Protein AF-A0A139KEG9-F1 (afdb_monomer)

Foldseek 3Di:
DPCPPDCPDPPLVVLVVVLVLLLQQLVCVVVVHQRDPVCNPPDPLVSLVSNVVSCVVVVVVVVLQLLQAAEDEPPDDDDDQAFFKKKWKAQQPVSYIYIDTDHNVCVVVLVVVQCVVCVVCVPPPRIDIDMDTDSDPVRVCVVCVSRRRDCVVVVVSSVVSSVVSVVVVD

Sequence (170 aa):
MIEKSSFKTGLGDEKFKQFFRVCSALFSIQEKQPIIACLRDKSPQEIVQEFELLEAELGVFDKLAAFTSVVKATSGVENKKSNGYYLLILDTEKKATSFIPFEHTQSQLAEQMYMLMEGKEKNNPNIDVVLAAAGDMKDLRTAYPNYFVDTKAFISNLKSICASIKHQYN

Structure (mmCIF, N/CA/C/O backbone):
data_AF-A0A139KEG9-F1
#
_entry.id   AF-A0A139KEG9-F1
#
loop_
_atom_site.group_PDB
_atom_site.id
_atom_site.type_symbol
_atom_site.label_atom_id
_atom_site.label_alt_id
_atom_site.label_comp_id
_atom_site.label_asym_id
_atom_site.label_entity_id
_atom_site.label_seq_id
_atom_site.pdbx_PDB_ins_code
_atom_site.Cartn_x
_atom_site.Cartn_y
_atom_site.Cartn_z
_atom_site.occupancy
_atom_site.B_iso_or_equiv
_atom_site.auth_seq_id
_atom_site.auth_comp_id
_atom_site.auth_asym_id
_atom_site.auth_atom_id
_atom_site.pdbx_PDB_model_num
ATOM 1 N N . MET A 1 1 ? 19.627 2.293 2.745 1.00 29.03 1 MET A N 1
ATOM 2 C CA . MET A 1 1 ? 19.600 1.393 3.922 1.00 29.03 1 MET A CA 1
ATOM 3 C C . MET A 1 1 ? 18.143 1.053 4.183 1.00 29.03 1 MET A C 1
ATOM 5 O O . MET A 1 1 ? 17.451 1.813 4.838 1.00 29.03 1 MET A O 1
ATOM 9 N N . ILE A 1 2 ? 17.656 -0.021 3.564 1.00 27.92 2 ILE A N 1
ATOM 10 C CA . ILE A 1 2 ? 16.314 -0.557 3.821 1.00 27.92 2 ILE A CA 1
ATOM 11 C C . ILE A 1 2 ? 16.392 -1.250 5.181 1.00 27.92 2 ILE A C 1
ATOM 13 O O . ILE A 1 2 ? 17.314 -2.041 5.396 1.00 27.92 2 ILE A O 1
ATOM 17 N N . GLU A 1 3 ? 15.489 -0.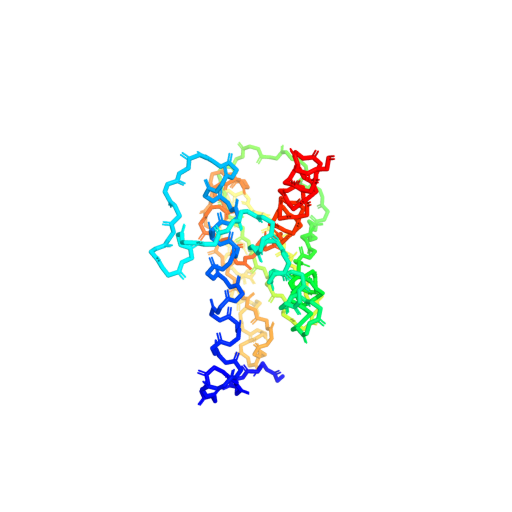923 6.105 1.00 30.41 3 GLU A N 1
ATOM 18 C CA . GLU A 1 3 ? 15.412 -1.506 7.448 1.00 30.41 3 GLU A CA 1
ATOM 19 C C . GLU A 1 3 ? 15.212 -3.032 7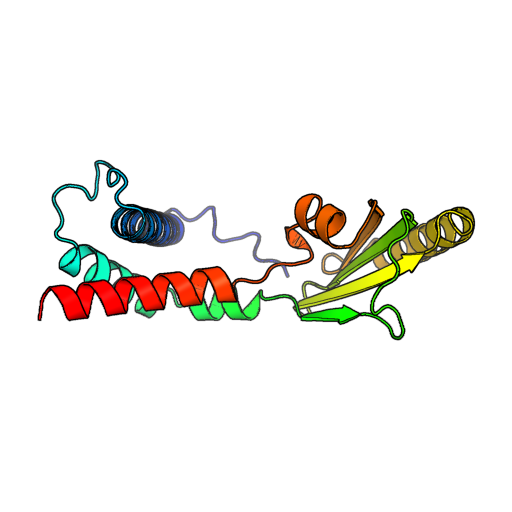.377 1.00 30.41 3 GLU A C 1
ATOM 21 O O . GLU A 1 3 ? 14.112 -3.563 7.484 1.00 30.41 3 GLU A O 1
ATOM 26 N N . LYS A 1 4 ? 16.313 -3.773 7.226 1.00 34.44 4 LYS A N 1
ATOM 27 C CA . LYS A 1 4 ? 16.384 -5.235 7.378 1.00 34.44 4 LYS A CA 1
ATOM 28 C C . LYS A 1 4 ? 16.427 -5.670 8.8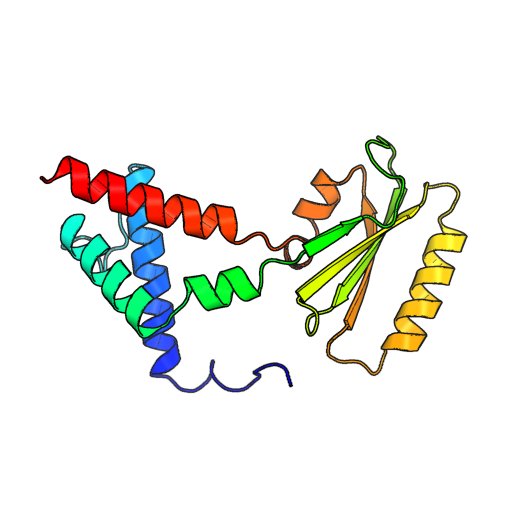48 1.00 34.44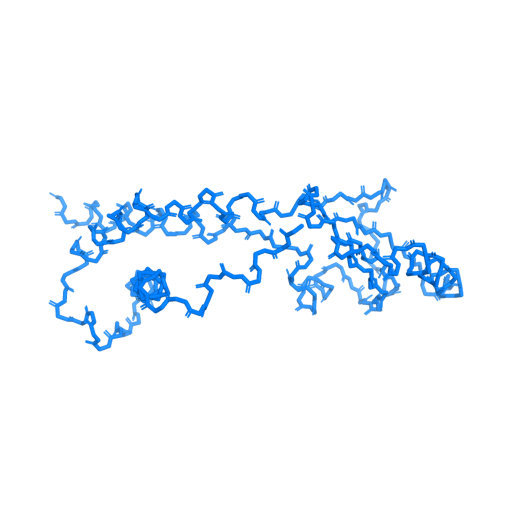 4 LYS A C 1
ATOM 30 O O . LYS A 1 4 ? 16.660 -6.838 9.149 1.00 34.44 4 LYS A O 1
ATOM 35 N N . SER A 1 5 ? 16.212 -4.744 9.775 1.00 34.56 5 SER A N 1
ATOM 36 C CA . SER A 1 5 ? 16.474 -4.935 11.197 1.00 34.56 5 SER A CA 1
ATOM 37 C C . SER A 1 5 ? 15.393 -4.273 12.040 1.00 34.56 5 SER A C 1
ATOM 39 O O . SER A 1 5 ? 15.640 -3.228 12.629 1.00 34.56 5 SER A O 1
ATOM 41 N N . SER A 1 6 ? 14.201 -4.881 12.089 1.00 36.09 6 SER A N 1
ATOM 42 C CA . SER A 1 6 ? 13.275 -4.772 13.240 1.00 36.09 6 SER A CA 1
ATOM 43 C C . SER A 1 6 ? 12.155 -5.821 13.265 1.00 36.09 6 SER A C 1
ATOM 45 O O . SER A 1 6 ? 11.613 -6.078 14.330 1.00 36.09 6 SER A O 1
ATOM 47 N N . PHE A 1 7 ? 11.885 -6.559 12.180 1.00 40.34 7 PHE A N 1
ATOM 48 C CA . PHE A 1 7 ? 10.968 -7.720 12.238 1.00 40.34 7 PHE A CA 1
ATOM 49 C C . PHE A 1 7 ? 11.522 -8.939 13.015 1.00 40.34 7 PHE A C 1
ATOM 51 O O . PHE A 1 7 ? 10.923 -10.008 13.008 1.00 40.34 7 PHE A O 1
ATOM 58 N N . LYS A 1 8 ? 12.679 -8.810 13.682 1.00 35.25 8 LYS A N 1
ATOM 59 C CA . LYS A 1 8 ? 13.309 -9.870 14.493 1.00 35.25 8 LYS A CA 1
ATOM 60 C C . LYS A 1 8 ? 13.465 -9.529 15.982 1.00 35.25 8 LYS A C 1
ATOM 62 O O . LYS A 1 8 ? 14.030 -10.335 16.714 1.00 35.25 8 LYS A O 1
ATOM 67 N N . THR A 1 9 ? 12.967 -8.388 16.461 1.00 40.16 9 THR A N 1
ATOM 68 C CA . THR A 1 9 ? 12.980 -8.054 17.897 1.00 40.16 9 THR A CA 1
ATOM 69 C C . THR A 1 9 ? 11.547 -8.086 18.435 1.00 40.16 9 THR A C 1
ATOM 71 O O . THR A 1 9 ? 10.734 -7.201 18.182 1.00 40.16 9 THR A O 1
ATOM 74 N N . GLY A 1 10 ? 11.218 -9.161 19.156 1.00 42.50 10 GLY A N 1
ATOM 75 C CA . GLY A 1 10 ? 9.849 -9.616 19.451 1.00 42.50 10 GLY A CA 1
ATOM 76 C C . GLY A 1 10 ? 8.932 -8.709 20.288 1.00 42.50 10 GLY A C 1
ATOM 77 O O . GLY A 1 10 ? 7.865 -9.161 20.670 1.00 42.50 10 GLY A O 1
ATOM 78 N N . LEU A 1 11 ? 9.303 -7.458 20.581 1.00 45.66 11 LEU A N 1
ATOM 79 C CA . LEU A 1 11 ? 8.448 -6.493 21.295 1.00 45.66 11 LEU A CA 1
ATOM 80 C C . LEU A 1 11 ? 7.850 -5.427 20.366 1.00 45.66 11 LEU A C 1
ATOM 82 O O . LEU A 1 11 ? 6.674 -5.095 20.501 1.00 45.66 11 LEU A O 1
ATOM 86 N N . GLY A 1 12 ? 8.626 -4.918 19.399 1.00 54.34 12 GLY A 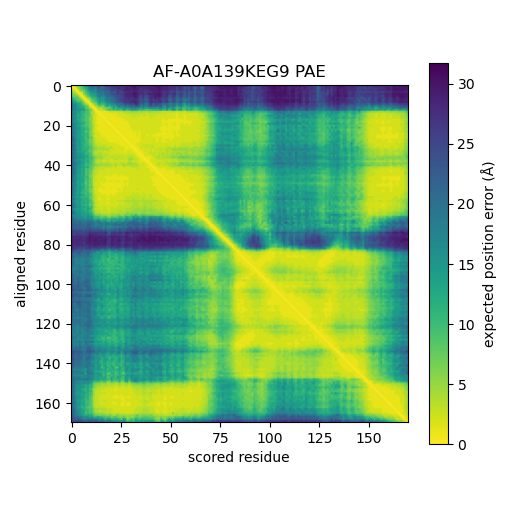N 1
ATOM 87 C CA . GLY A 1 12 ? 8.098 -4.015 18.369 1.00 54.34 12 GLY A CA 1
ATOM 88 C C . GLY A 1 12 ? 7.109 -4.741 17.457 1.00 54.34 12 GLY A C 1
ATOM 89 O O . GLY A 1 12 ? 6.033 -4.227 17.166 1.00 54.34 12 GLY A O 1
ATOM 90 N N . ASP A 1 13 ? 7.435 -5.985 17.105 1.00 70.12 13 ASP A N 1
ATOM 91 C CA . ASP A 1 13 ? 6.599 -6.858 16.280 1.00 70.12 13 ASP A CA 1
ATOM 92 C C . ASP A 1 13 ? 5.216 -7.126 16.908 1.00 70.12 13 ASP A C 1
ATOM 94 O O . ASP A 1 13 ? 4.201 -7.045 16.222 1.00 70.12 13 ASP A O 1
ATOM 98 N N . GLU A 1 14 ? 5.125 -7.347 18.226 1.00 85.31 14 GLU A N 1
ATOM 99 C CA . GLU A 1 14 ? 3.829 -7.616 18.871 1.00 85.31 14 GLU A CA 1
ATOM 100 C C . GLU A 1 14 ? 2.902 -6.398 18.913 1.00 85.31 14 GLU A C 1
ATOM 102 O O . GLU A 1 14 ? 1.697 -6.555 18.712 1.00 85.31 14 GLU A O 1
ATOM 107 N N . LYS A 1 15 ? 3.430 -5.179 19.091 1.00 88.12 15 LYS A N 1
ATOM 108 C CA . LYS A 1 15 ? 2.605 -3.961 19.016 1.00 88.12 15 LYS A CA 1
ATOM 109 C C . LYS A 1 15 ? 2.078 -3.723 17.604 1.00 88.12 15 LYS A C 1
ATOM 111 O O . LYS A 1 15 ? 0.900 -3.417 17.444 1.00 88.12 15 LYS A O 1
ATOM 116 N N . PHE A 1 16 ? 2.910 -3.932 16.581 1.00 88.50 16 PHE A N 1
ATOM 117 C CA . PHE A 1 16 ? 2.465 -3.862 15.187 1.00 88.50 16 PHE A CA 1
ATOM 118 C C . PHE A 1 16 ? 1.434 -4.948 14.860 1.00 88.50 16 PHE A C 1
ATOM 120 O O . PHE A 1 16 ? 0.400 -4.652 14.264 1.00 88.50 16 PHE A O 1
ATOM 127 N N . LYS A 1 17 ? 1.650 -6.193 15.297 1.00 90.25 17 LYS A N 1
ATOM 128 C CA . LYS A 1 17 ? 0.651 -7.264 15.157 1.00 90.25 17 LYS A CA 1
ATOM 129 C C . LYS A 1 17 ? -0.658 -6.893 15.836 1.00 90.25 17 LYS A C 1
ATOM 131 O O . LYS A 1 17 ? -1.716 -7.089 15.243 1.00 90.25 17 LYS A O 1
ATOM 136 N N . GLN A 1 18 ? -0.602 -6.346 17.049 1.00 93.81 18 GLN A N 1
ATOM 137 C CA . GLN A 1 18 ? -1.795 -5.918 17.766 1.00 93.81 18 GLN A CA 1
ATOM 138 C C . GLN A 1 18 ? -2.515 -4.788 17.030 1.00 93.81 18 GLN A C 1
ATOM 140 O O . GLN A 1 18 ? -3.724 -4.879 16.836 1.00 93.81 18 GLN A O 1
ATOM 145 N N . PHE A 1 19 ? -1.781 -3.796 16.525 1.00 94.12 19 PHE A N 1
ATOM 146 C CA . PHE A 1 19 ? -2.335 -2.740 15.679 1.00 94.12 19 PHE A CA 1
ATOM 147 C C . PHE A 1 19 ? -3.107 -3.323 14.486 1.00 94.12 19 PHE A C 1
ATOM 149 O O . PHE A 1 19 ? -4.264 -2.964 14.262 1.00 94.12 19 PHE A O 1
ATOM 156 N N . PHE A 1 20 ? -2.528 -4.288 13.764 1.00 92.12 20 PHE A N 1
ATOM 157 C CA . PHE A 1 20 ? -3.208 -4.920 12.630 1.00 92.12 20 PHE A CA 1
ATOM 158 C C . PHE A 1 20 ? -4.398 -5.805 13.040 1.00 92.12 20 PHE A C 1
ATOM 160 O O . PHE A 1 20 ? -5.396 -5.837 12.317 1.00 92.12 20 PHE A O 1
ATOM 167 N N . ARG A 1 21 ? -4.358 -6.474 14.204 1.00 94.50 21 ARG A N 1
ATOM 168 C CA . ARG A 1 21 ? -5.527 -7.192 14.757 1.00 94.50 21 ARG A CA 1
ATOM 169 C C . ARG A 1 21 ? -6.682 -6.232 15.044 1.00 94.50 21 ARG A C 1
ATOM 171 O O . ARG A 1 21 ? -7.818 -6.521 14.675 1.00 94.50 21 ARG A O 1
ATOM 178 N N . VAL A 1 22 ? -6.389 -5.085 15.655 1.00 96.25 22 VAL A N 1
ATOM 179 C CA . VAL A 1 22 ? -7.383 -4.047 15.959 1.00 96.25 22 VAL A CA 1
ATOM 180 C C . VAL A 1 22 ? -7.946 -3.438 14.670 1.00 96.25 22 VAL A C 1
ATOM 182 O O . VAL A 1 22 ? -9.162 -3.323 14.539 1.00 96.25 22 VAL A O 1
ATOM 185 N N . CYS A 1 23 ? -7.105 -3.154 13.668 1.00 95.44 23 CYS A N 1
ATOM 186 C CA . CYS A 1 23 ? -7.569 -2.723 12.343 1.00 95.44 23 CYS A CA 1
ATOM 187 C C . CYS A 1 23 ? -8.548 -3.733 11.723 1.00 95.44 23 CYS A C 1
ATOM 189 O O . CYS A 1 23 ? -9.607 -3.351 11.232 1.00 95.44 23 CYS A O 1
ATOM 191 N N . SER A 1 24 ? -8.219 -5.028 11.772 1.00 94.69 24 SER A N 1
ATOM 192 C CA . SER A 1 24 ? -9.092 -6.093 11.265 1.00 94.69 24 SER A CA 1
ATOM 193 C C . SER A 1 24 ? -10.443 -6.132 11.989 1.00 94.69 24 SER A C 1
ATOM 195 O O . SER A 1 24 ? -11.479 -6.293 11.340 1.00 94.69 24 SER A O 1
ATOM 197 N N . ALA A 1 25 ? -10.459 -5.923 13.309 1.00 96.19 25 ALA A N 1
ATOM 198 C CA . ALA A 1 25 ? -11.697 -5.822 14.076 1.00 96.19 25 ALA A CA 1
ATOM 199 C C . ALA A 1 25 ? -12.547 -4.609 13.655 1.00 96.19 25 ALA A C 1
ATOM 201 O O . ALA A 1 25 ? -13.754 -4.756 13.477 1.00 96.19 25 ALA A O 1
ATOM 202 N N . LEU A 1 26 ? -11.930 -3.443 13.426 1.00 96.50 26 LEU A N 1
ATOM 203 C CA . LEU A 1 26 ? -12.625 -2.235 12.957 1.00 96.50 26 LEU A CA 1
ATOM 204 C C . LEU A 1 26 ? -13.304 -2.448 11.595 1.00 96.50 26 LEU A C 1
ATOM 206 O O . LEU A 1 26 ? -14.486 -2.137 11.447 1.00 96.50 26 LEU A O 1
ATOM 210 N N . PHE A 1 27 ? -12.600 -3.038 10.623 1.00 95.81 27 PHE A N 1
ATOM 211 C CA . PHE A 1 27 ? -13.207 -3.402 9.335 1.00 95.81 27 PHE A CA 1
ATOM 212 C C . PHE A 1 27 ? -14.344 -4.412 9.506 1.00 95.81 27 PHE A C 1
ATOM 214 O O . PHE A 1 27 ? -15.416 -4.225 8.937 1.00 95.81 27 PHE A O 1
ATOM 221 N N . SER A 1 28 ? -14.161 -5.423 10.362 1.00 95.62 28 SER A N 1
ATOM 222 C CA . SER A 1 28 ? -15.205 -6.418 10.640 1.00 95.62 28 SER A CA 1
ATOM 223 C C . SER A 1 28 ? -16.476 -5.769 11.201 1.00 95.62 28 SER A C 1
ATOM 225 O O . SER A 1 28 ? -17.575 -6.106 10.768 1.00 95.62 28 SER A O 1
ATOM 227 N N . ILE A 1 29 ? -16.346 -4.788 12.103 1.00 93.38 29 ILE A N 1
ATOM 228 C CA . ILE A 1 29 ? -17.484 -4.018 12.634 1.00 93.38 29 ILE A CA 1
ATOM 229 C C . ILE A 1 29 ? -18.205 -3.265 11.508 1.00 93.38 29 ILE A C 1
ATOM 231 O O . ILE A 1 29 ? -19.428 -3.358 11.394 1.00 93.38 29 ILE A O 1
ATOM 235 N N . GLN A 1 30 ? -17.461 -2.554 10.655 1.00 94.50 30 GLN A N 1
ATOM 236 C CA . GLN A 1 30 ? -18.029 -1.799 9.531 1.00 94.50 30 GLN A CA 1
ATOM 237 C C . GLN A 1 30 ? -18.755 -2.708 8.525 1.00 94.50 30 GLN A C 1
ATOM 239 O O . GLN A 1 30 ? -19.824 -2.364 8.022 1.00 94.50 30 GLN A O 1
ATOM 244 N N . GLU A 1 31 ? -18.186 -3.876 8.237 1.00 93.94 31 GLU A N 1
ATOM 245 C CA . GLU A 1 31 ? -18.698 -4.854 7.269 1.00 93.94 31 GLU A CA 1
ATOM 246 C C . GLU A 1 31 ? -19.730 -5.824 7.871 1.00 93.94 31 GLU A C 1
ATOM 248 O O . GLU A 1 31 ? -20.221 -6.723 7.181 1.00 93.94 31 GLU A O 1
ATOM 253 N N . LYS A 1 32 ? -20.078 -5.646 9.154 1.00 93.00 32 LYS A N 1
ATOM 254 C CA . LYS A 1 32 ? -20.969 -6.530 9.926 1.00 93.00 32 LYS A CA 1
ATOM 255 C C . LYS A 1 32 ? -20.518 -7.998 9.895 1.00 93.00 32 LYS A C 1
ATOM 257 O O . LYS A 1 32 ? -21.343 -8.909 9.848 1.00 93.00 32 LYS A O 1
ATOM 262 N N . GLN A 1 33 ? -19.206 -8.216 9.910 1.00 95.38 33 GLN A N 1
ATOM 263 C CA . GLN A 1 33 ? -18.567 -9.526 9.959 1.00 95.38 33 GLN A CA 1
ATOM 264 C C . GLN A 1 33 ? -18.153 -9.899 11.392 1.00 95.38 33 GLN A C 1
ATOM 266 O O . GLN A 1 33 ? -17.987 -9.022 12.246 1.00 95.38 33 GLN A O 1
ATOM 271 N N . PRO A 1 34 ? -17.968 -11.199 11.688 1.00 92.25 34 PRO A N 1
ATOM 272 C CA . PRO A 1 34 ? -17.509 -11.643 12.998 1.00 92.25 34 PRO A CA 1
ATOM 273 C C . PRO A 1 34 ? -16.135 -11.068 13.364 1.00 92.25 34 PRO A C 1
ATOM 275 O O . PRO A 1 34 ? -15.173 -11.201 12.613 1.00 92.25 34 PRO A O 1
ATOM 278 N N . ILE A 1 35 ? -16.024 -10.502 14.567 1.00 93.19 35 ILE A N 1
ATOM 279 C CA . ILE A 1 35 ? -14.750 -10.022 15.115 1.00 93.19 35 ILE A CA 1
ATOM 280 C C . ILE A 1 35 ? -13.868 -11.219 15.512 1.00 93.19 35 ILE A C 1
ATOM 282 O O . ILE A 1 35 ? -14.354 -12.257 15.995 1.00 93.19 35 ILE A O 1
ATOM 286 N N . ILE A 1 36 ? -12.553 -11.058 15.324 1.00 89.81 36 ILE A N 1
ATOM 287 C CA . ILE A 1 36 ? -11.527 -12.012 15.755 1.00 89.81 36 ILE A CA 1
ATOM 288 C C . ILE A 1 36 ? -11.681 -12.369 17.241 1.00 89.81 36 ILE A C 1
ATOM 290 O O . ILE A 1 36 ? -11.956 -11.513 18.079 1.00 89.81 36 ILE A O 1
ATOM 294 N N . ALA A 1 37 ? -11.485 -13.647 17.576 1.00 88.44 37 ALA A N 1
ATOM 295 C CA . ALA A 1 37 ? -11.786 -14.184 18.904 1.00 88.44 37 ALA A CA 1
ATOM 296 C C . ALA A 1 37 ? -11.125 -13.404 20.056 1.00 88.44 37 ALA A C 1
ATOM 298 O O . ALA A 1 37 ? -11.778 -13.145 21.058 1.00 88.44 37 ALA A O 1
ATOM 299 N N . CYS A 1 38 ? -9.873 -12.963 19.896 1.00 87.44 38 CYS A N 1
ATOM 300 C CA . CYS A 1 38 ? -9.133 -12.243 20.938 1.00 87.44 38 CYS A CA 1
ATOM 301 C C . CYS A 1 38 ? -9.630 -10.813 21.221 1.00 87.44 38 CYS A C 1
ATOM 303 O O . CYS A 1 38 ? -9.153 -10.189 22.163 1.00 87.44 38 CYS A O 1
ATOM 305 N N . LEU A 1 39 ? -10.536 -10.275 20.400 1.00 91.31 39 LEU A N 1
ATOM 306 C CA . LEU A 1 39 ? -11.120 -8.938 20.568 1.00 91.31 39 LEU A CA 1
ATOM 307 C C . LEU A 1 39 ? -12.650 -8.983 20.685 1.00 91.31 39 LEU A C 1
ATOM 309 O O . LEU A 1 39 ? -13.283 -7.936 20.746 1.00 91.31 39 LEU A O 1
ATOM 313 N N . ARG A 1 40 ? -13.254 -10.177 20.712 1.00 87.62 40 ARG A N 1
ATOM 314 C CA . ARG A 1 40 ? -14.712 -10.352 20.667 1.00 87.62 40 ARG A CA 1
ATOM 315 C C . ARG A 1 40 ? -15.428 -9.827 21.912 1.00 87.62 40 ARG A C 1
ATOM 317 O O . ARG A 1 40 ? -16.562 -9.379 21.796 1.00 87.62 40 ARG A O 1
ATOM 324 N N . ASP A 1 41 ? -14.762 -9.870 23.061 1.00 91.25 41 ASP A N 1
ATOM 325 C CA . ASP A 1 41 ? -15.325 -9.416 24.338 1.00 91.25 41 ASP A CA 1
ATOM 326 C C . ASP A 1 41 ? -15.187 -7.900 24.546 1.00 91.25 41 ASP A C 1
ATOM 328 O O . ASP A 1 41 ? -15.722 -7.363 25.512 1.00 91.25 41 ASP A O 1
ATOM 332 N N . LYS A 1 42 ? -14.476 -7.199 23.651 1.00 92.62 42 LYS A N 1
ATOM 333 C CA . LYS A 1 42 ? -14.329 -5.743 23.710 1.00 92.62 42 LYS A CA 1
ATOM 334 C C . LYS A 1 42 ? -15.487 -5.063 22.997 1.00 92.62 42 LYS A C 1
ATOM 336 O O . LYS A 1 42 ? -15.880 -5.451 21.895 1.00 92.62 42 LYS A O 1
ATOM 341 N N . SER A 1 43 ? -15.990 -3.992 23.593 1.00 93.88 43 SER A N 1
ATOM 342 C CA . SER A 1 43 ? -16.931 -3.098 22.929 1.00 93.88 43 SER A CA 1
ATOM 343 C C . SER A 1 43 ? -16.269 -2.385 21.737 1.00 93.88 43 SER A C 1
ATOM 345 O O . SER A 1 43 ? -15.053 -2.161 21.728 1.00 93.88 43 SER A O 1
ATOM 347 N N . PRO A 1 44 ? -17.051 -1.951 20.732 1.00 93.56 44 PRO A N 1
ATOM 348 C CA . PRO A 1 44 ? -16.526 -1.147 19.630 1.00 93.56 44 PRO A CA 1
ATOM 349 C C . PRO A 1 44 ? -15.768 0.111 20.087 1.00 93.56 44 PRO A C 1
ATOM 351 O O . PRO A 1 44 ? -14.773 0.476 19.466 1.00 93.56 44 PRO A O 1
ATOM 354 N N . GLN A 1 45 ? -16.191 0.751 21.184 1.00 94.69 45 GLN A N 1
ATOM 355 C CA . GLN A 1 45 ? -15.511 1.926 21.742 1.00 94.69 45 GLN A CA 1
ATOM 356 C C . GLN A 1 45 ? -14.124 1.583 22.304 1.00 94.69 45 GLN A C 1
ATOM 358 O O . GLN A 1 45 ? -13.170 2.312 22.039 1.00 94.69 45 GLN A O 1
ATOM 363 N N . GLU A 1 46 ? -13.986 0.460 23.015 1.00 95.25 46 GLU A N 1
ATOM 364 C CA . GLU A 1 46 ? -12.689 -0.007 23.527 1.00 95.25 46 GLU A CA 1
ATOM 365 C C . GLU A 1 46 ? -11.720 -0.353 22.392 1.00 95.25 46 GLU A C 1
ATOM 367 O O . GLU A 1 46 ? -10.534 -0.041 22.475 1.00 95.25 46 GLU A O 1
ATOM 372 N N . ILE A 1 47 ? -12.225 -0.948 21.306 1.00 95.94 47 ILE A N 1
ATOM 373 C CA . ILE A 1 47 ? -11.430 -1.259 20.109 1.00 95.94 47 ILE A CA 1
ATOM 374 C C . ILE A 1 47 ? -10.926 0.034 19.451 1.00 95.94 47 ILE A C 1
ATOM 376 O O . ILE A 1 47 ? -9.756 0.117 19.082 1.00 95.94 47 ILE A O 1
ATOM 380 N N . VAL A 1 48 ? -11.776 1.062 19.337 1.00 96.81 48 VAL A N 1
ATOM 381 C CA . VAL A 1 48 ? -11.369 2.380 18.816 1.00 96.81 48 VAL A CA 1
ATOM 382 C C . VAL A 1 48 ? -10.347 3.055 19.733 1.00 96.81 48 VAL A C 1
ATOM 384 O O . VAL A 1 48 ? -9.371 3.617 19.244 1.00 96.81 48 VAL A O 1
ATOM 387 N N . GLN A 1 49 ? -10.527 2.987 21.051 1.00 96.12 49 GLN A N 1
ATOM 388 C CA . GLN A 1 49 ? -9.578 3.572 21.997 1.00 96.12 49 GLN A CA 1
ATOM 389 C C . GLN A 1 49 ? -8.206 2.887 21.918 1.00 96.12 49 GLN A C 1
ATOM 391 O O . GLN A 1 49 ? -7.180 3.562 21.870 1.00 96.12 49 GLN A O 1
ATOM 396 N N . GLU A 1 50 ? -8.177 1.554 21.863 1.00 96.12 50 GLU A N 1
ATOM 397 C CA . GLU A 1 50 ? -6.937 0.794 21.688 1.00 96.12 50 GLU A CA 1
ATOM 398 C C . GLU A 1 50 ? -6.263 1.117 20.350 1.00 96.12 50 GLU A C 1
ATOM 400 O O . GLU A 1 50 ? -5.047 1.303 20.307 1.00 96.12 50 GLU A O 1
ATOM 405 N N . PHE A 1 51 ? -7.046 1.242 19.273 1.00 96.69 51 PHE A N 1
ATOM 406 C CA . PHE A 1 51 ? -6.550 1.659 17.965 1.00 96.69 51 PHE A CA 1
ATOM 407 C C . PHE A 1 51 ? -5.841 3.015 18.030 1.00 96.69 51 PHE A C 1
ATOM 409 O O . PHE A 1 51 ? -4.715 3.139 17.558 1.00 96.69 51 PHE A O 1
ATOM 416 N N . GLU A 1 52 ? -6.478 4.025 18.627 1.00 95.88 52 GLU A N 1
ATOM 417 C CA . GLU A 1 52 ? -5.926 5.381 18.700 1.00 95.88 52 GLU A CA 1
ATOM 418 C C . GLU A 1 52 ? -4.672 5.455 19.570 1.00 95.88 52 GLU A C 1
ATOM 420 O O . GLU A 1 52 ? -3.733 6.167 19.220 1.00 95.88 52 GLU A O 1
ATOM 425 N N . LEU A 1 53 ? -4.621 4.689 20.664 1.00 95.94 53 LEU A N 1
ATOM 426 C CA . LEU A 1 53 ? -3.426 4.583 21.501 1.00 95.94 53 LEU A CA 1
ATOM 427 C C . LEU A 1 53 ? -2.261 3.940 20.741 1.00 95.94 53 LEU A C 1
ATOM 429 O O . LEU A 1 53 ? -1.146 4.460 20.777 1.00 95.94 53 LEU A O 1
ATOM 433 N N . LEU A 1 54 ? -2.516 2.836 20.031 1.00 94.94 54 LEU A N 1
ATOM 434 C CA . LEU A 1 54 ? -1.498 2.160 19.226 1.00 94.94 54 LEU A CA 1
ATOM 435 C C . LEU A 1 54 ? -1.036 3.028 18.054 1.00 94.94 54 LEU A C 1
ATOM 437 O O . LEU A 1 54 ? 0.158 3.076 17.775 1.00 94.94 54 LEU A O 1
ATOM 441 N N . GLU A 1 55 ? -1.952 3.731 17.387 1.00 94.06 55 GLU A N 1
ATOM 442 C CA . GLU A 1 55 ? -1.608 4.655 16.308 1.00 94.06 55 GLU A CA 1
ATOM 443 C C . GLU A 1 55 ? -0.760 5.822 16.825 1.00 94.06 55 GLU A C 1
ATOM 445 O O . GLU A 1 55 ? 0.275 6.123 16.235 1.00 94.06 55 GLU A O 1
ATOM 450 N N . ALA A 1 56 ? -1.138 6.434 17.952 1.00 93.25 56 ALA A N 1
ATOM 451 C CA . ALA A 1 56 ? -0.375 7.522 18.561 1.00 93.25 56 ALA A CA 1
ATOM 452 C C . ALA A 1 56 ? 1.028 7.082 19.011 1.00 93.25 56 ALA A C 1
ATOM 454 O O . ALA A 1 56 ? 1.979 7.853 18.901 1.00 93.25 56 ALA A O 1
ATOM 455 N N . GLU A 1 57 ? 1.172 5.848 19.504 1.00 91.94 57 GLU A N 1
ATOM 456 C CA . GLU A 1 57 ? 2.467 5.311 19.921 1.00 91.94 57 GLU A CA 1
ATOM 457 C C . GLU A 1 57 ? 3.355 4.924 18.727 1.00 91.94 57 GLU A C 1
ATOM 459 O O . GLU A 1 57 ? 4.560 5.184 18.725 1.00 91.94 57 GLU A O 1
ATOM 464 N N . LEU A 1 58 ? 2.786 4.265 17.716 1.00 88.81 58 LEU A N 1
ATOM 465 C CA . LEU A 1 58 ? 3.556 3.666 16.627 1.00 88.81 58 LEU A CA 1
ATOM 466 C C . LEU A 1 58 ? 3.722 4.593 15.416 1.00 88.81 58 LEU A C 1
ATOM 468 O O . LEU A 1 58 ? 4.643 4.361 14.623 1.00 88.81 58 LEU A O 1
ATOM 472 N N . GLY A 1 59 ? 2.856 5.596 15.248 1.00 88.06 59 GLY A N 1
ATOM 473 C CA . GLY A 1 59 ? 2.819 6.496 14.091 1.00 88.06 59 GLY A CA 1
ATOM 474 C C . GLY A 1 59 ? 2.669 5.742 12.769 1.00 88.06 59 GLY A C 1
ATOM 475 O O . GLY A 1 59 ? 3.421 5.993 11.821 1.00 88.06 59 GLY A O 1
ATOM 476 N N . VAL A 1 60 ? 1.788 4.735 12.715 1.00 87.81 60 VAL A N 1
ATOM 477 C CA . VAL A 1 60 ? 1.680 3.842 11.551 1.00 87.81 60 VAL A CA 1
ATOM 478 C C . VAL A 1 60 ? 1.124 4.592 10.349 1.00 87.81 60 VAL A C 1
ATOM 480 O O . VAL A 1 60 ? 1.603 4.378 9.238 1.00 87.81 60 VAL A O 1
ATOM 483 N N . PHE A 1 61 ? 0.176 5.508 10.540 1.00 87.56 61 PHE A N 1
ATOM 484 C CA . PHE A 1 61 ? -0.380 6.322 9.464 1.00 87.56 61 PHE A CA 1
ATOM 485 C C . PHE A 1 61 ? 0.670 7.208 8.817 1.00 87.56 61 PHE A C 1
ATOM 487 O O . PHE A 1 61 ? 0.733 7.240 7.592 1.00 87.56 61 PHE A O 1
ATOM 494 N N . ASP A 1 62 ? 1.521 7.871 9.597 1.00 79.56 62 ASP A N 1
ATOM 495 C CA . ASP A 1 62 ? 2.584 8.712 9.044 1.00 79.56 62 ASP A CA 1
ATOM 496 C C . ASP A 1 62 ? 3.606 7.874 8.279 1.00 79.56 62 ASP A C 1
ATOM 498 O O . ASP A 1 62 ? 3.992 8.233 7.165 1.00 79.56 62 ASP A O 1
ATOM 502 N N . LYS A 1 63 ? 3.979 6.706 8.821 1.00 80.25 63 LYS A N 1
ATOM 503 C CA . LYS A 1 63 ? 4.844 5.739 8.131 1.00 80.25 63 LYS A CA 1
ATOM 504 C C . LYS A 1 63 ? 4.213 5.285 6.814 1.00 80.25 63 LYS A C 1
ATOM 506 O O . LYS A 1 63 ? 4.849 5.387 5.771 1.00 80.25 63 LYS A O 1
ATOM 511 N N . LEU A 1 64 ? 2.955 4.845 6.827 1.00 77.94 64 LEU A N 1
ATOM 512 C CA . LEU A 1 64 ? 2.224 4.387 5.641 1.00 77.94 64 LEU A CA 1
ATOM 513 C C . LEU A 1 64 ? 1.997 5.504 4.616 1.00 77.94 64 LEU A C 1
ATOM 515 O O . LEU A 1 64 ? 2.117 5.263 3.414 1.00 77.94 64 LEU A O 1
ATOM 519 N N . ALA A 1 65 ? 1.683 6.721 5.056 1.00 73.75 65 ALA A N 1
ATOM 520 C CA . ALA A 1 65 ? 1.524 7.882 4.188 1.00 73.75 65 ALA A CA 1
ATOM 521 C C . ALA A 1 65 ? 2.854 8.231 3.511 1.00 73.75 65 ALA A C 1
ATOM 523 O O . ALA A 1 65 ? 2.889 8.489 2.310 1.00 73.75 65 ALA A O 1
ATOM 524 N N . ALA A 1 66 ? 3.961 8.126 4.250 1.00 64.81 66 ALA A N 1
ATOM 525 C CA . ALA A 1 66 ? 5.310 8.240 3.717 1.00 64.81 66 ALA A CA 1
ATOM 526 C C . ALA A 1 66 ? 5.647 7.171 2.663 1.00 64.81 66 ALA A C 1
ATOM 528 O O . ALA A 1 66 ? 6.538 7.423 1.862 1.00 64.81 66 ALA A O 1
ATOM 529 N N . PHE A 1 67 ? 4.981 6.015 2.642 1.00 64.25 67 PHE A N 1
ATOM 530 C CA . PHE A 1 67 ? 5.155 4.987 1.605 1.00 64.25 67 PHE A CA 1
ATOM 531 C C . PHE A 1 67 ? 4.167 5.109 0.440 1.00 64.25 67 PHE A C 1
ATOM 533 O O . PHE A 1 67 ? 4.269 4.339 -0.516 1.00 64.25 67 PHE A O 1
ATOM 540 N N . THR A 1 68 ? 3.230 6.065 0.484 1.00 65.69 68 THR A N 1
ATOM 541 C CA . THR A 1 68 ? 2.350 6.312 -0.662 1.00 65.69 68 THR A CA 1
ATOM 542 C C . THR A 1 68 ? 3.204 6.739 -1.846 1.00 65.69 68 THR A C 1
ATOM 544 O O . THR A 1 68 ? 3.815 7.808 -1.829 1.00 65.69 68 THR A O 1
ATOM 547 N N . SER A 1 69 ? 3.257 5.890 -2.867 1.00 62.31 69 SER A N 1
ATOM 548 C CA . SER A 1 69 ? 4.112 6.133 -4.020 1.00 62.31 69 SER A CA 1
ATOM 549 C C . SER A 1 69 ? 3.459 7.167 -4.924 1.00 62.31 69 SER A C 1
ATOM 551 O O . SER A 1 69 ? 2.315 7.010 -5.357 1.00 62.31 69 SER A O 1
ATOM 553 N N . VAL A 1 70 ? 4.180 8.247 -5.227 1.00 59.16 70 VAL A N 1
ATOM 554 C CA . VAL A 1 70 ? 3.717 9.198 -6.240 1.00 59.16 70 VAL A CA 1
ATOM 555 C C . VAL A 1 70 ? 3.871 8.524 -7.596 1.00 59.16 70 VAL A C 1
ATOM 557 O O . VAL A 1 70 ? 4.990 8.342 -8.075 1.00 59.16 70 VAL A O 1
ATOM 560 N N . VAL A 1 71 ? 2.746 8.158 -8.209 1.00 62.84 71 VAL A N 1
ATOM 561 C CA . VAL A 1 71 ? 2.716 7.629 -9.572 1.00 62.84 71 VAL A CA 1
ATOM 562 C C . VAL A 1 71 ? 2.933 8.793 -10.535 1.00 62.84 71 VAL A C 1
ATOM 564 O O . VAL A 1 71 ? 2.024 9.581 -10.794 1.00 62.84 71 VAL A O 1
ATOM 567 N N . LYS A 1 72 ? 4.152 8.926 -11.055 1.00 58.72 72 LYS A N 1
ATOM 568 C CA . LYS A 1 72 ? 4.469 9.890 -12.109 1.00 58.72 72 LYS A CA 1
ATOM 569 C C . LYS A 1 72 ? 4.298 9.207 -13.459 1.00 58.72 72 LYS A C 1
ATOM 571 O O . LYS A 1 72 ? 5.132 8.401 -13.868 1.00 58.72 72 LYS A O 1
ATOM 576 N N . ALA A 1 73 ? 3.219 9.549 -14.158 1.00 58.03 73 ALA A N 1
ATOM 577 C CA . ALA A 1 73 ? 3.148 9.300 -15.588 1.00 58.03 73 ALA A CA 1
ATOM 578 C C . ALA A 1 73 ? 4.192 10.197 -16.261 1.00 58.03 73 ALA A C 1
ATOM 580 O O . ALA A 1 73 ? 4.145 11.422 -16.122 1.00 58.03 73 ALA A O 1
ATOM 581 N N . THR A 1 74 ? 5.156 9.601 -16.957 1.00 54.41 74 THR A N 1
ATOM 582 C CA . THR A 1 74 ? 5.958 10.377 -17.904 1.00 54.41 74 THR A CA 1
ATOM 583 C C . THR A 1 74 ? 5.035 10.750 -19.070 1.00 54.41 74 THR A C 1
ATOM 585 O O . THR A 1 74 ? 4.227 9.941 -19.517 1.00 54.41 74 THR A O 1
ATOM 588 N N . SER A 1 75 ? 5.036 12.033 -19.423 1.00 39.94 75 SER A N 1
ATOM 589 C CA . SER A 1 75 ? 4.015 12.764 -20.183 1.00 39.94 75 SER A CA 1
ATOM 590 C C . SER A 1 75 ? 3.318 11.997 -21.323 1.00 39.94 75 SER A C 1
ATOM 592 O O . SER A 1 75 ? 3.976 11.376 -22.151 1.00 39.94 75 SER A O 1
ATOM 594 N N . GLY A 1 76 ? 1.990 12.165 -21.441 1.00 47.59 76 GLY A N 1
ATOM 595 C CA . GLY A 1 76 ? 1.239 11.914 -22.685 1.00 47.59 76 GLY A CA 1
ATOM 596 C C . GLY A 1 76 ? 0.309 10.697 -22.720 1.00 47.59 76 GLY A C 1
ATOM 597 O O . GLY A 1 76 ? -0.316 10.467 -23.751 1.00 47.59 76 GLY A O 1
ATOM 598 N N . VAL A 1 77 ? 0.177 9.930 -21.632 1.00 48.47 77 VAL A N 1
ATOM 599 C CA . VAL A 1 77 ? -0.673 8.720 -21.608 1.00 48.47 77 VAL A CA 1
ATOM 600 C C . VAL A 1 77 ? -1.839 8.875 -20.640 1.00 48.47 77 VAL A C 1
ATOM 602 O O . VAL A 1 77 ? -2.022 8.122 -19.689 1.00 48.47 77 VAL A O 1
ATOM 605 N N . GLU A 1 78 ? -2.663 9.878 -20.920 1.00 43.69 78 GLU A N 1
ATOM 606 C CA . GLU A 1 78 ? -4.078 9.792 -20.592 1.00 43.69 78 GLU A CA 1
ATOM 607 C C . GLU A 1 78 ? -4.731 8.936 -21.692 1.00 43.69 78 GLU A C 1
ATOM 609 O O . GLU A 1 78 ? -4.750 9.313 -22.859 1.00 43.69 78 GLU A O 1
ATOM 614 N N . ASN A 1 79 ? -5.252 7.761 -21.329 1.00 44.97 79 ASN A N 1
ATOM 615 C CA . ASN A 1 79 ? -6.192 6.977 -22.145 1.00 44.97 79 ASN A CA 1
ATOM 616 C C . ASN A 1 79 ? -5.689 6.343 -23.462 1.00 44.97 79 ASN A C 1
ATOM 618 O O . ASN A 1 79 ? -6.306 6.544 -24.508 1.00 44.97 79 ASN A O 1
ATOM 622 N N . LYS A 1 80 ? -4.696 5.443 -23.435 1.00 51.06 80 LYS A N 1
ATOM 623 C CA . LYS A 1 80 ? -4.579 4.437 -24.514 1.00 51.06 80 LYS A CA 1
ATOM 624 C C . LYS A 1 80 ? -5.048 3.062 -24.035 1.00 51.06 80 LYS A C 1
ATOM 626 O O . LYS A 1 80 ? -4.366 2.384 -23.277 1.00 51.06 80 LYS A O 1
ATOM 631 N N . LYS A 1 81 ? -6.250 2.681 -24.487 1.00 50.53 81 LYS A N 1
ATOM 632 C CA . LYS A 1 81 ? -6.887 1.359 -24.332 1.00 50.53 81 LYS A CA 1
ATOM 633 C C . LYS A 1 81 ? -6.211 0.298 -25.216 1.00 50.53 81 LYS A C 1
ATOM 635 O O . LYS A 1 81 ? -6.880 -0.305 -26.055 1.00 50.53 81 LYS A O 1
ATOM 640 N N . SER A 1 82 ? -4.900 0.103 -25.120 1.00 56.72 82 SER A N 1
ATOM 641 C CA . SER A 1 82 ? -4.259 -0.925 -25.941 1.00 56.72 82 SER A CA 1
ATOM 642 C C . SER A 1 82 ? -3.261 -1.746 -25.152 1.00 56.72 82 SER A C 1
ATOM 644 O O . SER A 1 82 ? -2.250 -1.223 -24.691 1.00 56.72 82 SER A O 1
ATOM 646 N N . ASN A 1 83 ? -3.563 -3.041 -25.110 1.00 68.31 83 ASN A N 1
ATOM 647 C CA . ASN A 1 83 ? -2.676 -4.144 -24.787 1.00 68.31 83 ASN A CA 1
ATOM 648 C C . ASN A 1 83 ? -1.238 -3.847 -25.251 1.00 68.31 83 ASN A C 1
ATOM 650 O O . ASN A 1 83 ? -1.002 -3.611 -26.441 1.00 68.31 83 ASN A O 1
ATOM 654 N N . GLY A 1 84 ? -0.296 -3.815 -24.316 1.00 85.06 84 GLY A N 1
ATOM 655 C CA . GLY A 1 84 ? 1.062 -3.347 -24.572 1.00 85.06 84 GLY A CA 1
ATOM 656 C C . GLY A 1 84 ? 2.013 -3.691 -23.436 1.00 85.06 84 GLY A C 1
ATOM 657 O O . GLY A 1 84 ? 1.722 -4.550 -22.604 1.00 85.06 84 GLY A O 1
ATOM 658 N N . TYR A 1 85 ? 3.156 -3.015 -23.412 1.00 87.38 85 TYR A N 1
ATOM 659 C CA . TYR A 1 85 ? 4.184 -3.204 -22.395 1.00 87.38 85 TYR A CA 1
ATOM 660 C C . TYR A 1 85 ? 4.318 -1.959 -21.526 1.00 87.38 85 TYR A C 1
ATOM 662 O O . TYR A 1 85 ? 4.149 -0.835 -21.988 1.00 87.38 85 TYR A O 1
ATOM 670 N N . TYR A 1 86 ? 4.665 -2.155 -20.265 1.00 87.75 86 TYR A N 1
ATOM 671 C CA . TYR A 1 86 ? 4.873 -1.100 -19.289 1.00 87.75 86 TYR A CA 1
ATOM 672 C C . TYR A 1 86 ? 6.202 -1.344 -18.593 1.00 87.75 86 TYR A C 1
ATOM 674 O O . TYR A 1 86 ? 6.384 -2.366 -17.932 1.00 87.75 86 TYR A O 1
ATOM 682 N N . LEU A 1 87 ? 7.128 -0.399 -18.733 1.00 89.12 87 LEU A N 1
ATOM 683 C CA . LEU A 1 87 ? 8.340 -0.365 -17.929 1.00 89.12 87 LEU A CA 1
ATOM 684 C C . LEU A 1 87 ? 8.028 0.373 -16.630 1.00 89.12 87 LEU A C 1
ATOM 686 O O . LEU A 1 87 ? 7.819 1.585 -16.632 1.00 89.12 87 LEU A O 1
ATOM 690 N N . LEU A 1 88 ? 7.966 -0.377 -15.541 1.00 88.50 88 LEU A N 1
ATOM 691 C CA . LEU A 1 88 ? 7.768 0.090 -14.182 1.00 88.50 88 LEU A CA 1
ATOM 692 C C . LEU A 1 88 ? 9.123 0.340 -13.520 1.00 88.50 88 LEU A C 1
ATOM 694 O O . LEU A 1 88 ? 10.025 -0.491 -13.598 1.00 88.50 88 LEU A O 1
ATOM 698 N N . ILE A 1 89 ? 9.250 1.483 -12.853 1.00 88.62 89 ILE A N 1
ATOM 699 C CA . ILE A 1 89 ? 10.443 1.856 -12.094 1.00 88.62 89 ILE A CA 1
ATOM 700 C C . ILE A 1 89 ? 9.982 2.327 -10.720 1.00 88.62 89 ILE A C 1
ATOM 702 O O . ILE A 1 89 ? 9.329 3.369 -10.605 1.00 88.62 89 ILE A O 1
ATOM 706 N N . LEU A 1 90 ? 10.311 1.563 -9.684 1.00 87.00 90 LEU A N 1
ATOM 707 C CA . LEU A 1 90 ? 10.060 1.910 -8.292 1.00 87.00 90 LEU A CA 1
ATOM 708 C C . LEU A 1 90 ? 11.343 2.458 -7.675 1.00 87.00 90 LEU A C 1
ATOM 710 O O . LEU A 1 90 ? 12.352 1.765 -7.612 1.00 87.00 90 LEU A O 1
ATOM 714 N N . ASP A 1 91 ? 11.282 3.692 -7.187 1.00 87.25 91 ASP A N 1
ATOM 715 C CA . ASP A 1 91 ? 12.351 4.335 -6.432 1.00 87.25 91 ASP A CA 1
ATOM 716 C C . ASP A 1 91 ? 11.931 4.432 -4.963 1.00 87.25 91 ASP A C 1
ATOM 718 O O . ASP A 1 91 ? 11.117 5.278 -4.576 1.00 87.25 91 ASP A O 1
ATOM 722 N N . THR A 1 92 ? 12.466 3.526 -4.145 1.00 81.69 92 THR A N 1
ATOM 723 C CA . THR A 1 92 ? 12.131 3.426 -2.716 1.00 81.69 92 THR A CA 1
ATOM 724 C C . THR A 1 92 ? 12.733 4.559 -1.887 1.00 81.69 92 THR A C 1
ATOM 726 O O . THR A 1 92 ? 12.179 4.916 -0.848 1.00 81.69 92 THR A O 1
ATOM 729 N N . GLU A 1 93 ? 13.821 5.176 -2.355 1.00 83.19 93 GLU A N 1
ATOM 730 C CA . GLU A 1 93 ? 14.438 6.335 -1.708 1.00 83.19 93 GLU A CA 1
ATOM 731 C C . GLU A 1 93 ? 13.601 7.598 -1.943 1.00 83.19 93 GLU A C 1
ATOM 733 O O . GLU A 1 93 ? 13.305 8.337 -1.002 1.00 83.19 93 GLU A O 1
ATOM 738 N N . LYS A 1 94 ? 13.142 7.813 -3.182 1.00 81.31 94 LYS A N 1
ATOM 739 C CA . LYS A 1 94 ? 12.278 8.950 -3.542 1.00 81.31 94 LYS A CA 1
ATOM 740 C C . LYS A 1 94 ? 10.791 8.705 -3.296 1.00 81.31 94 LYS A C 1
ATOM 742 O O . LYS A 1 94 ? 10.004 9.631 -3.497 1.00 81.31 94 LYS A O 1
ATOM 747 N N . LYS A 1 95 ? 10.402 7.492 -2.886 1.00 76.75 95 LYS A N 1
ATOM 748 C CA . LYS A 1 95 ? 9.001 7.067 -2.692 1.00 76.75 95 LYS A CA 1
ATOM 749 C C . LYS A 1 95 ? 8.147 7.374 -3.924 1.00 76.75 95 LYS A C 1
ATOM 751 O O . LYS A 1 95 ? 7.061 7.954 -3.847 1.00 76.75 95 LYS A O 1
ATOM 756 N N . ALA A 1 96 ? 8.692 7.049 -5.089 1.00 80.25 96 ALA A N 1
ATOM 757 C CA . ALA A 1 96 ? 8.096 7.389 -6.366 1.00 80.25 96 ALA A CA 1
ATOM 758 C C . ALA A 1 96 ? 8.058 6.165 -7.266 1.00 80.25 96 ALA A C 1
ATOM 760 O O . ALA A 1 96 ? 9.026 5.413 -7.355 1.00 80.25 96 ALA A O 1
ATOM 761 N N . THR A 1 97 ? 6.958 6.030 -7.994 1.00 81.38 97 THR A N 1
ATOM 762 C CA . THR A 1 97 ? 6.854 5.049 -9.063 1.00 81.38 97 THR A CA 1
ATOM 763 C C . THR A 1 97 ? 6.672 5.786 -10.369 1.00 81.38 97 THR A C 1
ATOM 765 O O . THR A 1 97 ? 5.801 6.644 -10.504 1.00 81.38 97 THR A O 1
ATOM 768 N N . SER A 1 98 ? 7.509 5.453 -11.339 1.00 83.62 98 SER A N 1
ATOM 769 C CA . SER A 1 98 ? 7.369 5.927 -12.709 1.00 83.62 98 SER A CA 1
ATOM 770 C C . SER A 1 98 ? 6.986 4.759 -13.597 1.00 83.62 98 SER A C 1
ATOM 772 O O . SER A 1 98 ? 7.398 3.625 -13.354 1.00 83.62 98 SER A O 1
ATOM 774 N N . PHE A 1 99 ? 6.209 5.041 -14.634 1.00 82.31 99 PHE A N 1
ATOM 775 C CA . PHE A 1 99 ? 5.940 4.062 -15.673 1.00 82.31 99 PHE A CA 1
ATOM 776 C C . PHE A 1 99 ? 6.131 4.677 -17.055 1.00 82.31 99 PHE A C 1
ATOM 778 O O . PHE A 1 99 ? 5.878 5.871 -17.262 1.00 82.31 99 PHE A O 1
ATOM 785 N N . ILE A 1 100 ? 6.590 3.844 -17.985 1.00 85.25 100 ILE A N 1
ATOM 786 C CA . ILE A 1 100 ? 6.749 4.177 -19.398 1.00 85.25 100 ILE A CA 1
ATOM 787 C C . ILE A 1 100 ? 5.977 3.124 -20.201 1.00 85.25 100 ILE A C 1
ATOM 789 O O . ILE A 1 100 ? 6.368 1.954 -20.195 1.00 85.25 100 ILE A O 1
ATOM 793 N N . PRO A 1 101 ? 4.857 3.497 -20.834 1.00 85.25 101 PRO A N 1
ATOM 794 C CA . PRO A 1 101 ? 4.085 2.586 -21.665 1.00 85.25 101 PRO A CA 1
ATOM 795 C C . PRO A 1 101 ? 4.680 2.474 -23.075 1.00 85.25 101 PRO A C 1
ATOM 797 O O . PRO A 1 101 ? 5.194 3.444 -23.630 1.00 85.25 101 PRO A O 1
ATOM 800 N N . PHE A 1 102 ? 4.534 1.296 -23.667 1.00 84.88 102 PHE A N 1
ATOM 801 C CA . PHE A 1 102 ? 4.931 0.948 -25.024 1.00 84.88 102 PHE A CA 1
ATOM 802 C C . PHE A 1 102 ? 3.785 0.194 -25.700 1.00 84.88 102 PHE A C 1
ATOM 804 O O . PHE A 1 102 ? 3.151 -0.676 -25.099 1.00 84.88 102 PHE A O 1
ATOM 811 N N . GLU A 1 103 ? 3.523 0.498 -26.967 1.00 86.88 103 GLU A N 1
ATOM 812 C CA . GLU A 1 103 ? 2.573 -0.276 -27.766 1.00 86.88 103 GLU A CA 1
ATOM 813 C C . GLU A 1 103 ? 3.126 -1.686 -28.039 1.00 86.88 103 GLU A C 1
ATOM 815 O O . GLU A 1 103 ? 4.336 -1.911 -28.008 1.00 86.88 103 GLU A O 1
ATOM 820 N N . HIS A 1 104 ? 2.260 -2.654 -28.350 1.00 85.50 104 HIS A N 1
ATOM 821 C CA . HIS A 1 104 ? 2.697 -4.025 -28.648 1.00 85.50 104 HIS A CA 1
ATOM 822 C C . HIS A 1 104 ? 3.706 -4.094 -29.815 1.00 85.50 104 HIS A C 1
ATOM 824 O O . HIS A 1 104 ? 4.588 -4.948 -29.837 1.00 85.50 104 HIS A O 1
ATOM 830 N N . THR A 1 105 ? 3.607 -3.178 -30.784 1.00 87.56 105 THR A N 1
ATOM 831 C CA . THR A 1 105 ? 4.551 -3.042 -31.910 1.00 87.56 105 THR A CA 1
ATOM 832 C C . THR A 1 105 ? 5.939 -2.556 -31.482 1.00 87.56 105 THR A C 1
ATOM 834 O O . THR A 1 105 ? 6.895 -2.693 -32.240 1.00 87.56 105 THR A O 1
ATOM 837 N N . GLN A 1 106 ? 6.065 -2.009 -30.272 1.00 87.69 106 GLN A N 1
ATOM 838 C CA . GLN A 1 106 ? 7.300 -1.476 -29.702 1.00 87.69 106 GLN A CA 1
ATOM 839 C C . GLN A 1 106 ? 7.959 -2.452 -28.712 1.00 87.69 106 GLN A C 1
ATOM 841 O O . GLN A 1 106 ? 8.815 -2.030 -27.937 1.00 87.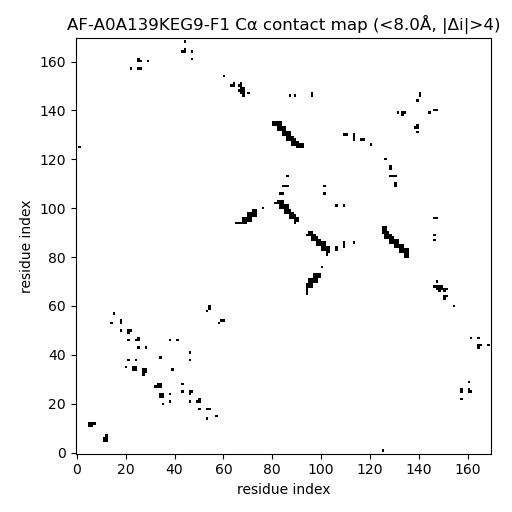69 106 GLN A O 1
ATOM 846 N N . SER A 1 107 ? 7.601 -3.744 -28.727 1.00 89.38 107 SER A N 1
ATOM 847 C CA . SER A 1 107 ? 8.137 -4.757 -27.799 1.00 89.38 107 SER A CA 1
ATOM 848 C C . SER A 1 107 ? 9.668 -4.759 -27.735 1.00 89.38 107 SER A C 1
ATOM 850 O O . SER A 1 107 ? 10.244 -4.695 -26.654 1.00 89.38 107 SER A O 1
ATOM 852 N N . GLN A 1 108 ? 10.333 -4.716 -28.891 1.00 92.69 108 GLN A N 1
ATOM 853 C CA . GLN A 1 108 ? 11.793 -4.698 -28.970 1.00 92.69 108 GLN A CA 1
ATOM 854 C C . GLN A 1 108 ? 12.401 -3.446 -28.319 1.00 92.69 108 GLN A C 1
ATOM 856 O O . GLN A 1 108 ? 13.434 -3.528 -27.657 1.00 92.69 108 GLN A O 1
ATOM 861 N N . LEU A 1 109 ? 11.760 -2.283 -28.476 1.00 90.31 109 LEU A N 1
ATOM 862 C CA . LEU A 1 109 ? 12.192 -1.051 -27.814 1.00 90.31 109 LEU A CA 1
ATOM 863 C C . LEU A 1 109 ? 11.987 -1.145 -26.297 1.00 90.31 109 LEU A C 1
ATOM 865 O O . LEU A 1 109 ? 12.851 -0.717 -25.535 1.00 90.31 109 LEU A O 1
ATOM 869 N N . ALA A 1 110 ? 10.871 -1.728 -25.861 1.00 90.50 110 ALA A N 1
ATOM 870 C CA . ALA A 1 110 ? 10.573 -1.929 -24.450 1.00 90.50 110 ALA A CA 1
ATOM 871 C C . ALA A 1 110 ? 11.615 -2.844 -23.780 1.00 90.50 110 ALA A C 1
ATOM 873 O O . ALA A 1 110 ? 12.144 -2.500 -22.723 1.00 90.50 110 ALA A O 1
ATOM 874 N N . GLU A 1 111 ? 11.980 -3.954 -24.429 1.00 93.56 111 GLU A N 1
ATOM 875 C CA . GLU A 1 111 ? 13.037 -4.868 -23.975 1.00 93.56 111 GLU A CA 1
ATOM 876 C C . GLU A 1 111 ? 14.408 -4.185 -23.915 1.00 93.56 111 GLU A C 1
ATOM 878 O O . GLU A 1 111 ? 15.128 -4.323 -22.927 1.00 93.56 111 GLU A O 1
ATOM 883 N N . GLN A 1 112 ? 14.771 -3.400 -24.935 1.00 94.81 112 GLN A N 1
ATOM 884 C CA . GLN A 1 112 ? 16.030 -2.648 -24.944 1.00 94.81 112 GLN A CA 1
ATOM 885 C C . GLN A 1 112 ? 16.100 -1.628 -23.805 1.00 94.81 112 GLN A C 1
ATOM 887 O O . GLN A 1 112 ? 17.117 -1.538 -23.116 1.00 94.81 112 GLN A O 1
ATOM 892 N N . MET A 1 113 ? 15.017 -0.878 -23.585 1.00 92.00 113 MET A N 1
ATOM 893 C CA . MET A 1 113 ? 14.930 0.092 -22.494 1.00 92.00 113 MET A CA 1
ATOM 894 C C . MET A 1 113 ? 14.986 -0.591 -21.129 1.00 92.00 113 MET A C 1
ATOM 896 O O . MET A 1 113 ? 15.671 -0.100 -20.233 1.00 92.00 113 MET A O 1
ATOM 900 N N . TYR A 1 114 ? 14.315 -1.733 -20.978 1.00 94.62 114 TYR A N 1
ATOM 901 C CA . TYR A 1 114 ? 14.394 -2.543 -19.770 1.00 94.62 114 TYR A CA 1
ATOM 902 C C . TYR A 1 114 ? 15.830 -2.995 -19.490 1.00 94.62 114 TYR A C 1
ATOM 904 O O . TYR A 1 114 ? 16.353 -2.677 -18.426 1.00 94.62 114 TYR A O 1
ATOM 912 N N . MET A 1 115 ? 16.500 -3.637 -20.454 1.00 95.44 115 MET A N 1
ATOM 913 C CA . MET A 1 115 ? 17.884 -4.103 -20.289 1.00 95.44 115 MET A CA 1
ATOM 914 C C . MET A 1 115 ? 18.848 -2.957 -19.961 1.00 95.44 115 MET A C 1
ATOM 916 O O . MET A 1 115 ? 19.747 -3.113 -19.136 1.00 95.44 115 MET A O 1
ATOM 920 N N . LEU A 1 116 ? 18.662 -1.791 -20.586 1.00 94.25 116 LEU A N 1
ATOM 921 C CA . LEU A 1 116 ? 19.465 -0.604 -20.300 1.00 94.25 116 LEU A CA 1
ATOM 922 C C . LEU A 1 116 ? 19.279 -0.132 -18.851 1.00 94.25 116 LEU A C 1
ATOM 924 O O . LEU A 1 116 ? 20.260 0.146 -18.161 1.00 94.25 116 LEU A O 1
ATOM 928 N N . MET A 1 117 ? 18.028 -0.030 -18.398 1.00 91.69 117 MET A N 1
ATOM 929 C CA . MET A 1 117 ? 17.698 0.458 -17.058 1.00 91.69 117 MET A CA 1
ATOM 930 C C . MET A 1 117 ? 18.086 -0.547 -15.975 1.00 91.69 117 MET A C 1
ATOM 932 O O . MET A 1 117 ? 18.716 -0.158 -14.996 1.00 91.69 117 MET A O 1
ATOM 936 N N . GLU A 1 118 ? 17.790 -1.832 -16.175 1.00 91.38 118 GLU A N 1
ATOM 937 C CA . GLU A 1 118 ? 18.227 -2.912 -15.289 1.00 91.38 118 GLU A CA 1
ATOM 938 C C . GLU A 1 118 ? 19.758 -2.935 -15.194 1.00 91.38 118 GLU A C 1
ATOM 940 O O . GLU A 1 118 ? 20.309 -2.960 -14.098 1.00 91.38 118 GLU A O 1
ATOM 945 N N . GLY A 1 119 ? 20.466 -2.835 -16.324 1.00 92.88 119 GLY A N 1
ATOM 946 C CA . GLY A 1 119 ? 21.927 -2.790 -16.347 1.00 92.88 119 GLY A CA 1
ATOM 947 C C . GLY A 1 119 ? 22.506 -1.591 -15.591 1.00 92.88 119 GLY A C 1
ATOM 948 O O . GLY A 1 119 ? 23.477 -1.744 -14.847 1.00 92.88 119 GLY A O 1
ATOM 949 N N . LYS A 1 120 ? 21.899 -0.409 -15.745 1.00 93.88 120 LYS A N 1
ATOM 950 C CA . LYS A 1 120 ? 22.317 0.821 -15.059 1.00 93.88 120 LYS A CA 1
ATOM 951 C C . LYS A 1 120 ? 22.081 0.756 -13.548 1.00 93.88 120 LYS A C 1
ATOM 953 O O . LYS A 1 120 ? 22.938 1.189 -12.781 1.00 93.88 120 LYS A O 1
ATOM 958 N N . GLU A 1 121 ? 20.937 0.226 -13.128 1.00 92.62 121 GLU A N 1
ATOM 959 C CA . GLU A 1 121 ? 20.490 0.247 -11.730 1.00 92.62 121 GLU A CA 1
ATOM 960 C C . GLU A 1 121 ? 20.760 -1.076 -10.990 1.00 92.62 121 GLU A C 1
ATOM 962 O O . GLU A 1 121 ? 20.448 -1.194 -9.811 1.00 92.62 121 GLU A O 1
ATOM 967 N N . LYS A 1 122 ? 21.417 -2.053 -11.629 1.00 87.12 122 LYS A N 1
ATOM 968 C CA . LYS A 1 122 ? 21.693 -3.402 -11.097 1.00 87.12 122 LYS A CA 1
ATOM 969 C C . LYS A 1 122 ? 22.257 -3.442 -9.672 1.00 87.12 122 LYS A C 1
ATOM 971 O O . LYS A 1 122 ? 21.979 -4.370 -8.919 1.00 87.12 122 LYS A O 1
ATOM 976 N N . ASN A 1 123 ? 23.089 -2.463 -9.318 1.00 90.50 123 ASN A N 1
ATOM 977 C CA . ASN A 1 123 ? 23.743 -2.378 -8.007 1.00 90.50 123 ASN A CA 1
ATOM 978 C C . ASN A 1 123 ? 23.069 -1.373 -7.060 1.00 90.50 123 ASN A C 1
ATOM 980 O O . ASN A 1 123 ? 23.578 -1.133 -5.966 1.00 90.50 123 ASN A O 1
ATOM 984 N N . ASN A 1 124 ? 21.963 -0.759 -7.478 1.00 90.56 124 ASN A N 1
ATOM 985 C CA . ASN A 1 124 ? 21.217 0.204 -6.691 1.00 90.56 124 ASN A CA 1
ATOM 986 C C . ASN A 1 124 ? 20.095 -0.517 -5.927 1.00 90.56 124 ASN A C 1
ATOM 988 O O . ASN A 1 124 ? 19.064 -0.836 -6.511 1.00 90.56 124 ASN A O 1
ATOM 992 N N . PRO A 1 125 ? 20.242 -0.761 -4.611 1.00 88.69 125 PRO A N 1
ATOM 993 C CA . PRO A 1 125 ? 19.247 -1.511 -3.846 1.00 88.69 125 PRO A CA 1
ATOM 994 C C . PRO A 1 125 ? 17.931 -0.748 -3.652 1.00 88.69 125 PRO A C 1
ATOM 996 O O . PRO A 1 125 ? 16.983 -1.319 -3.118 1.00 88.69 125 PRO A O 1
ATOM 999 N N . ASN A 1 126 ? 17.885 0.540 -4.010 1.00 88.19 126 ASN A N 1
ATOM 1000 C CA . ASN A 1 126 ? 16.706 1.375 -3.832 1.00 88.19 126 ASN A CA 1
ATOM 1001 C C . ASN A 1 126 ? 15.809 1.412 -5.077 1.00 88.19 126 ASN A C 1
ATOM 1003 O O . ASN A 1 126 ? 14.678 1.892 -4.964 1.00 88.19 126 ASN A O 1
ATOM 1007 N N . ILE A 1 127 ? 16.298 0.947 -6.232 1.00 90.00 127 ILE A N 1
ATOM 1008 C CA . ILE A 1 127 ? 15.571 0.976 -7.501 1.00 90.00 127 ILE A CA 1
ATOM 1009 C C . ILE A 1 127 ? 15.175 -0.444 -7.899 1.00 90.00 127 ILE A C 1
ATOM 1011 O O . ILE A 1 127 ? 16.025 -1.323 -7.991 1.00 90.00 127 ILE A O 1
ATOM 1015 N N . ASP A 1 128 ? 13.889 -0.645 -8.170 1.00 90.44 128 ASP A N 1
ATOM 1016 C CA . ASP A 1 128 ? 13.362 -1.875 -8.761 1.00 90.44 128 ASP A CA 1
ATOM 1017 C C . ASP A 1 128 ? 12.804 -1.561 -10.156 1.00 90.44 128 ASP A C 1
ATOM 1019 O O . ASP A 1 128 ? 12.088 -0.570 -10.340 1.00 90.44 128 ASP A O 1
ATOM 1023 N N . VAL A 1 129 ? 13.187 -2.365 -11.149 1.00 91.38 129 VAL A N 1
ATOM 1024 C CA . VAL A 1 129 ? 12.827 -2.168 -12.560 1.00 91.38 129 VAL A CA 1
ATOM 1025 C C . VAL A 1 129 ? 12.144 -3.427 -13.067 1.00 91.38 129 VAL A C 1
ATOM 1027 O O . VAL A 1 129 ? 12.722 -4.510 -13.038 1.00 91.38 129 VAL A O 1
ATOM 1030 N N . VAL A 1 130 ? 10.928 -3.278 -13.586 1.00 91.62 130 VAL A N 1
ATOM 1031 C CA . VAL A 1 130 ? 10.125 -4.385 -14.115 1.00 91.62 130 VAL A CA 1
ATOM 1032 C C . VAL A 1 130 ? 9.552 -4.007 -15.469 1.00 91.62 130 VAL A C 1
ATOM 1034 O O . VAL A 1 130 ? 8.996 -2.926 -15.637 1.00 91.62 130 VAL A O 1
ATOM 1037 N N . LEU A 1 131 ? 9.638 -4.919 -16.434 1.00 92.44 131 LEU A N 1
ATOM 1038 C CA . LEU A 1 131 ? 8.886 -4.839 -17.680 1.00 92.44 131 LEU A CA 1
ATOM 1039 C C . LEU A 1 131 ? 7.699 -5.802 -17.611 1.00 92.44 131 LEU A C 1
ATOM 1041 O O . LEU A 1 131 ? 7.883 -7.000 -17.412 1.00 92.44 131 LEU A O 1
ATOM 1045 N N . ALA A 1 132 ? 6.488 -5.282 -17.786 1.00 90.38 132 ALA A N 1
ATOM 1046 C CA . ALA A 1 132 ? 5.259 -6.063 -17.714 1.00 90.38 132 ALA A CA 1
ATOM 1047 C C . ALA A 1 132 ? 4.406 -5.869 -18.968 1.00 90.38 132 ALA A C 1
ATOM 1049 O O . ALA A 1 132 ? 4.216 -4.743 -19.422 1.00 90.38 132 ALA A O 1
ATOM 1050 N N . ALA A 1 133 ? 3.850 -6.954 -19.504 1.00 89.25 133 ALA A N 1
ATOM 1051 C CA . ALA A 1 133 ? 2.780 -6.876 -20.492 1.00 89.25 133 ALA A CA 1
ATOM 1052 C C . ALA A 1 133 ? 1.429 -6.779 -19.767 1.00 89.25 133 ALA A C 1
ATOM 1054 O O . ALA A 1 133 ? 1.173 -7.558 -18.848 1.00 89.25 133 ALA A O 1
ATOM 1055 N N . ALA A 1 134 ? 0.571 -5.840 -20.160 1.00 83.75 134 ALA A N 1
ATOM 1056 C CA . ALA A 1 134 ? -0.759 -5.684 -19.572 1.00 83.75 134 ALA A CA 1
ATOM 1057 C C . ALA A 1 134 ? -1.772 -5.144 -20.593 1.00 83.75 134 ALA A C 1
ATOM 1059 O O . ALA A 1 134 ? -1.409 -4.407 -21.515 1.00 83.75 134 ALA A O 1
ATOM 1060 N N . GLY A 1 135 ? -3.046 -5.509 -20.404 1.00 80.44 135 GLY A N 1
ATOM 1061 C CA . GLY A 1 135 ? -4.162 -5.051 -21.232 1.00 80.44 135 GLY A CA 1
ATOM 1062 C C . GLY A 1 135 ? -4.473 -3.573 -21.025 1.00 80.44 135 GLY A C 1
ATOM 1063 O O . GLY A 1 135 ? -4.694 -2.831 -21.985 1.00 80.44 135 GLY A O 1
ATOM 1064 N N . ASP A 1 136 ? -4.456 -3.146 -19.765 1.00 78.38 136 ASP A N 1
ATOM 1065 C CA . ASP A 1 136 ? -4.608 -1.758 -19.358 1.00 78.38 136 ASP A CA 1
ATOM 1066 C C . ASP A 1 136 ? -3.910 -1.465 -18.011 1.00 78.38 136 ASP A C 1
ATOM 1068 O O . ASP A 1 136 ? -3.279 -2.319 -17.381 1.00 78.38 136 ASP A O 1
ATOM 1072 N N . MET A 1 137 ? -4.036 -0.219 -17.544 1.00 76.81 137 MET A N 1
ATOM 1073 C CA . MET A 1 137 ? -3.485 0.210 -16.253 1.00 76.81 137 MET A CA 1
ATOM 1074 C C . MET A 1 137 ? -4.151 -0.458 -15.044 1.00 76.81 137 MET A C 1
ATOM 1076 O O . MET A 1 137 ? -3.559 -0.467 -13.964 1.00 76.81 137 MET A O 1
ATOM 1080 N N . LYS A 1 138 ? -5.379 -0.970 -15.172 1.00 78.62 138 LYS A N 1
ATOM 1081 C CA . LYS A 1 138 ? -6.069 -1.666 -14.083 1.00 78.62 138 LYS A CA 1
ATOM 1082 C C . LYS A 1 138 ? -5.459 -3.052 -13.895 1.00 78.62 138 LYS A C 1
ATOM 1084 O O . LYS A 1 138 ? -5.108 -3.382 -12.765 1.00 78.62 138 LYS A O 1
ATOM 1089 N N . ASP A 1 139 ? -5.243 -3.789 -14.982 1.00 81.81 139 ASP A N 1
ATOM 1090 C CA . ASP A 1 139 ? -4.552 -5.083 -14.966 1.00 81.81 139 ASP A CA 1
ATOM 1091 C C . ASP A 1 139 ? -3.151 -4.946 -14.358 1.00 81.81 139 ASP A C 1
ATOM 1093 O O . ASP A 1 139 ? -2.768 -5.710 -13.470 1.00 81.81 139 ASP A O 1
ATOM 1097 N N . LEU A 1 140 ? -2.418 -3.903 -14.763 1.00 80.38 140 LEU A N 1
ATOM 1098 C CA . LEU A 1 140 ? -1.083 -3.611 -14.244 1.00 80.38 140 LEU A CA 1
ATOM 1099 C C . LEU A 1 140 ? -1.090 -3.329 -12.732 1.00 80.38 140 LEU A C 1
ATOM 1101 O O . LEU A 1 140 ? -0.246 -3.849 -12.004 1.00 80.38 140 LEU A O 1
ATOM 1105 N N . ARG A 1 141 ? -2.065 -2.550 -12.241 1.00 78.75 141 ARG A N 1
ATOM 1106 C CA . ARG A 1 141 ? -2.242 -2.279 -10.801 1.00 78.75 141 ARG A CA 1
ATOM 1107 C C . ARG A 1 141 ? -2.577 -3.537 -10.007 1.00 78.75 141 ARG A C 1
ATOM 1109 O O . ARG A 1 141 ? -2.139 -3.659 -8.868 1.00 78.75 141 ARG A O 1
ATOM 1116 N N . THR A 1 142 ? -3.360 -4.449 -10.579 1.00 79.44 142 THR A N 1
ATOM 1117 C CA . THR A 1 142 ? -3.723 -5.711 -9.924 1.00 79.44 142 THR A CA 1
ATOM 1118 C C . THR A 1 142 ? -2.549 -6.686 -9.874 1.00 79.44 142 THR A C 1
ATOM 1120 O O . THR A 1 142 ? -2.354 -7.328 -8.845 1.00 79.44 142 THR A O 1
ATOM 1123 N N . ALA A 1 143 ? -1.758 -6.785 -10.945 1.00 81.56 143 ALA A N 1
ATOM 1124 C CA . ALA A 1 143 ? -0.609 -7.688 -11.014 1.00 81.56 143 ALA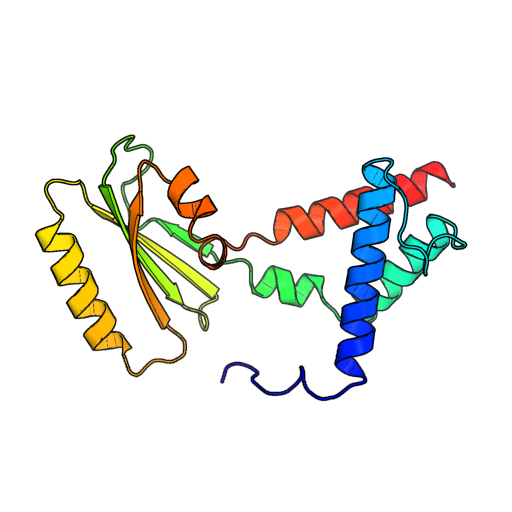 A CA 1
ATOM 1125 C C . ALA A 1 143 ? 0.609 -7.186 -10.216 1.00 81.56 143 ALA A C 1
ATOM 1127 O O . ALA A 1 143 ? 1.333 -7.993 -9.636 1.00 81.56 143 ALA A O 1
ATOM 1128 N N . TYR A 1 144 ? 0.812 -5.864 -10.144 1.00 83.25 144 TYR A N 1
ATOM 1129 C CA . TYR A 1 144 ? 1.959 -5.231 -9.477 1.00 83.25 144 TYR A CA 1
ATOM 1130 C C . TYR A 1 144 ? 1.522 -4.188 -8.431 1.00 83.25 144 TYR A C 1
ATOM 1132 O O . TYR A 1 144 ? 1.882 -3.012 -8.526 1.00 83.25 144 TYR A O 1
ATOM 1140 N N . PRO A 1 145 ? 0.745 -4.574 -7.403 1.00 78.56 145 PRO A N 1
ATOM 1141 C CA . PRO A 1 145 ? 0.151 -3.626 -6.457 1.00 78.56 145 PRO A CA 1
ATOM 1142 C C . PRO A 1 145 ? 1.194 -2.853 -5.635 1.00 78.56 145 PRO A C 1
ATOM 1144 O O . PRO A 1 145 ? 0.960 -1.707 -5.256 1.00 78.56 145 PRO A O 1
ATOM 1147 N N . ASN A 1 146 ? 2.374 -3.436 -5.403 1.00 77.62 146 ASN A N 1
ATOM 1148 C CA . ASN A 1 146 ? 3.492 -2.804 -4.696 1.00 77.62 146 ASN A CA 1
ATOM 1149 C C . ASN A 1 146 ? 4.100 -1.598 -5.442 1.00 77.62 146 ASN A C 1
ATOM 1151 O O . ASN A 1 146 ? 4.794 -0.799 -4.822 1.00 77.62 146 ASN A O 1
ATOM 1155 N N . TYR A 1 147 ? 3.812 -1.432 -6.735 1.00 78.94 147 TYR A N 1
ATOM 1156 C CA . TYR A 1 147 ? 4.203 -0.264 -7.534 1.00 78.94 147 TYR A CA 1
ATOM 1157 C C . TYR A 1 147 ? 3.159 0.864 -7.490 1.00 78.94 147 TYR A C 1
ATOM 1159 O O . TYR A 1 147 ? 3.402 1.973 -7.952 1.00 78.94 147 TYR A O 1
ATOM 1167 N N . PHE A 1 148 ? 1.978 0.604 -6.934 1.00 75.56 148 PHE A N 1
ATOM 1168 C CA . PHE A 1 148 ? 0.875 1.563 -6.875 1.00 75.56 148 PHE A CA 1
ATOM 1169 C C . PHE A 1 148 ? 0.350 1.711 -5.451 1.00 75.56 148 PHE A C 1
ATOM 1171 O O . PHE A 1 148 ? -0.844 1.931 -5.254 1.00 75.56 148 PHE A O 1
ATOM 1178 N N . VAL A 1 149 ? 1.236 1.560 -4.460 1.00 71.50 149 VAL A N 1
ATOM 1179 C CA . VAL A 1 149 ? 0.875 1.626 -3.043 1.00 71.50 149 VAL A CA 1
ATOM 1180 C C . VAL A 1 149 ? 0.220 2.973 -2.756 1.00 71.50 149 VAL A C 1
ATOM 1182 O O . VAL A 1 149 ? 0.882 4.011 -2.703 1.00 71.50 149 VAL A O 1
ATOM 1185 N N . ASP A 1 150 ? -1.092 2.926 -2.550 1.00 72.44 150 ASP A N 1
ATOM 1186 C CA . ASP A 1 150 ? -1.907 4.033 -2.082 1.00 72.44 150 ASP A CA 1
ATOM 1187 C C . ASP A 1 150 ? -2.505 3.649 -0.729 1.00 72.44 150 ASP A C 1
ATOM 1189 O O . ASP A 1 150 ? -3.495 2.921 -0.631 1.00 72.44 150 ASP A O 1
ATOM 1193 N N . THR A 1 151 ? -1.871 4.123 0.341 1.00 80.12 151 THR A N 1
ATOM 1194 C CA . THR A 1 151 ? -2.326 3.849 1.707 1.00 80.12 151 THR A CA 1
ATOM 1195 C C . THR A 1 151 ? -3.431 4.807 2.143 1.00 80.12 151 THR A C 1
ATOM 1197 O O . THR A 1 151 ? -4.021 4.609 3.208 1.00 80.12 151 THR A O 1
ATOM 1200 N N . LYS A 1 152 ? -3.780 5.813 1.323 1.00 81.38 152 LYS A N 1
ATOM 1201 C CA . LYS A 1 152 ? -4.804 6.809 1.667 1.00 81.38 152 LYS A CA 1
ATOM 1202 C C . LYS A 1 152 ? -6.163 6.164 1.865 1.00 81.38 152 LYS A C 1
ATOM 1204 O O . LYS A 1 152 ? -6.855 6.529 2.808 1.00 81.38 152 LYS A O 1
ATOM 1209 N N . ALA A 1 153 ? -6.530 5.199 1.019 1.00 82.38 153 ALA A N 1
ATOM 1210 C CA . ALA A 1 153 ? -7.800 4.488 1.149 1.00 82.38 153 ALA A CA 1
ATOM 1211 C C . ALA A 1 153 ? -7.883 3.737 2.486 1.00 82.38 153 ALA A C 1
ATOM 1213 O O . ALA A 1 153 ? -8.866 3.870 3.210 1.00 82.38 153 ALA A O 1
ATOM 1214 N N . PHE A 1 154 ? -6.817 3.022 2.859 1.00 86.69 154 PHE A N 1
ATOM 1215 C CA . PHE A 1 154 ? -6.731 2.315 4.137 1.00 86.69 154 PHE A CA 1
ATOM 1216 C C . PHE A 1 154 ? -6.849 3.273 5.333 1.00 86.69 154 PHE A C 1
ATOM 1218 O O . PHE A 1 154 ? -7.707 3.085 6.196 1.00 86.69 154 PHE A O 1
ATOM 1225 N N . ILE A 1 155 ? -6.043 4.340 5.345 1.00 90.50 155 ILE A N 1
ATOM 1226 C CA . ILE A 1 155 ? -6.028 5.352 6.414 1.00 90.50 155 ILE A CA 1
ATOM 1227 C C . ILE A 1 155 ? -7.388 6.059 6.517 1.00 90.50 155 ILE A C 1
ATOM 1229 O O . ILE A 1 155 ? -7.923 6.233 7.612 1.00 90.50 155 ILE A O 1
ATOM 1233 N N . SER A 1 156 ? -7.961 6.468 5.381 1.00 89.88 156 SER A N 1
ATOM 1234 C CA . SER A 1 156 ? -9.246 7.170 5.324 1.00 89.88 156 SER A CA 1
ATOM 1235 C C . SER A 1 156 ? -10.395 6.295 5.814 1.00 89.88 156 SER A C 1
ATOM 1237 O O . SER A 1 156 ? -11.236 6.774 6.574 1.00 89.88 156 SER A O 1
ATOM 1239 N N . ASN A 1 157 ? -10.420 5.018 5.421 1.00 92.88 157 ASN A N 1
ATOM 1240 C CA . ASN A 1 157 ? -11.440 4.079 5.878 1.00 92.88 157 ASN A CA 1
ATOM 1241 C C . ASN A 1 157 ? -11.368 3.899 7.394 1.00 92.88 157 ASN A C 1
ATOM 1243 O O . ASN A 1 157 ? -12.372 4.103 8.067 1.00 92.88 157 ASN A O 1
ATOM 1247 N N . LEU A 1 158 ? -10.185 3.628 7.956 1.00 95.44 158 LEU A N 1
ATOM 1248 C CA . LEU A 1 158 ? -10.030 3.482 9.408 1.00 95.44 158 LEU A CA 1
ATOM 1249 C C . LEU A 1 158 ? -10.480 4.735 10.173 1.00 95.44 158 LEU A C 1
ATOM 1251 O O . LEU A 1 158 ? -11.236 4.623 11.136 1.00 95.44 158 LEU A O 1
ATOM 1255 N N . LYS A 1 159 ? -10.103 5.936 9.710 1.00 93.94 159 LYS A N 1
ATOM 1256 C CA . LYS A 1 159 ? -10.576 7.200 10.306 1.00 93.94 159 LYS A CA 1
ATOM 1257 C C . LYS A 1 159 ? -12.102 7.320 10.266 1.00 93.94 159 LYS A C 1
ATOM 1259 O O . LYS A 1 159 ? -12.710 7.714 11.261 1.00 93.94 159 LYS A O 1
ATOM 1264 N N . SER A 1 160 ? -12.720 6.971 9.138 1.00 95.44 160 SER A N 1
ATOM 1265 C CA . SER A 1 160 ? -14.176 7.015 8.965 1.00 95.44 160 SER A CA 1
ATOM 1266 C C . SER A 1 160 ? -14.9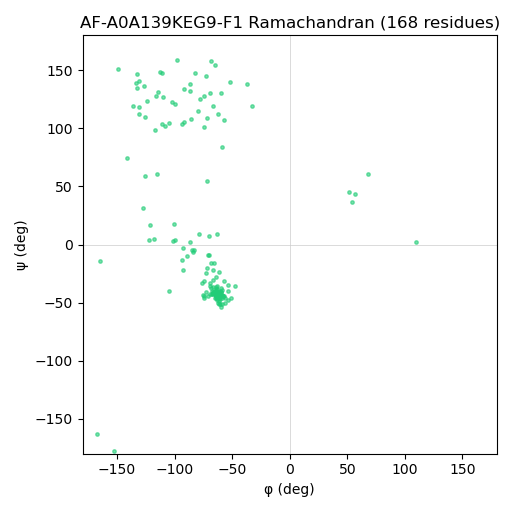02 6.011 9.866 1.00 95.44 160 SER A C 1
ATOM 1268 O O . SER A 1 160 ? -15.900 6.370 10.498 1.00 95.44 160 SER A O 1
ATOM 1270 N N . ILE A 1 161 ? -14.378 4.788 9.991 1.00 95.88 161 ILE A N 1
ATOM 1271 C CA . ILE A 1 161 ? -14.919 3.751 10.877 1.00 95.88 161 ILE A CA 1
ATOM 1272 C C . ILE A 1 161 ? -14.872 4.227 12.332 1.00 95.88 161 ILE A C 1
ATOM 1274 O O . ILE A 1 161 ? -15.899 4.223 13.010 1.00 95.88 161 ILE A O 1
ATOM 1278 N N . CYS A 1 162 ? -13.712 4.704 12.799 1.00 95.19 162 CYS A N 1
ATOM 1279 C CA . CYS A 1 162 ? -13.548 5.198 14.167 1.00 95.19 162 CYS A CA 1
ATOM 1280 C C . CYS A 1 162 ? -14.503 6.360 14.479 1.00 95.19 162 CYS A C 1
ATOM 1282 O O . CYS A 1 162 ? -15.144 6.364 15.529 1.00 95.19 162 CYS A O 1
ATOM 1284 N N . ALA A 1 163 ? -14.649 7.320 13.560 1.00 94.38 163 ALA A N 1
ATOM 1285 C CA . ALA A 1 163 ? -15.584 8.434 13.720 1.00 94.38 163 ALA A CA 1
ATOM 1286 C C . ALA A 1 163 ? -17.048 7.964 13.787 1.00 94.38 163 ALA A C 1
ATOM 1288 O O . ALA A 1 163 ? -17.810 8.435 14.632 1.00 94.38 163 ALA A O 1
ATOM 1289 N N . SER A 1 164 ? -17.429 7.004 12.938 1.00 94.06 164 SER A N 1
ATOM 1290 C CA . SER A 1 164 ? -18.787 6.444 12.904 1.00 94.06 164 SER A CA 1
ATOM 1291 C C . SER A 1 164 ? -19.135 5.717 14.203 1.00 94.06 164 SER A C 1
ATOM 1293 O O . SER A 1 164 ? -20.215 5.924 14.753 1.00 94.06 164 SER A O 1
ATOM 1295 N N . ILE A 1 165 ? -18.201 4.919 14.732 1.00 93.25 165 ILE A N 1
ATOM 1296 C CA . ILE A 1 165 ? -18.365 4.235 16.020 1.00 93.25 165 ILE A CA 1
ATOM 1297 C C . ILE A 1 165 ? -18.482 5.262 17.150 1.00 93.25 165 ILE A C 1
ATOM 1299 O O . ILE A 1 165 ? -19.396 5.174 17.958 1.00 93.25 165 ILE A O 1
ATOM 1303 N N . LYS A 1 166 ? -17.627 6.289 17.200 1.00 90.94 166 LYS A N 1
ATOM 1304 C CA . LYS A 1 166 ? -17.727 7.328 18.241 1.00 90.94 166 LYS A CA 1
ATOM 1305 C C . LYS A 1 166 ? -19.072 8.059 18.226 1.00 90.94 166 LYS A C 1
ATOM 1307 O O . LYS A 1 166 ? -19.601 8.361 19.286 1.00 90.94 166 LYS A O 1
ATOM 1312 N N . HIS A 1 167 ? -19.639 8.311 17.047 1.00 88.88 167 HIS A N 1
ATOM 1313 C CA . HIS A 1 167 ? -20.939 8.972 16.926 1.00 88.88 167 HIS A CA 1
ATOM 1314 C C . HIS A 1 167 ? -22.121 8.057 17.293 1.00 88.88 167 HIS A C 1
ATOM 1316 O O . HIS A 1 167 ? -23.144 8.544 17.757 1.00 88.88 167 HIS A O 1
ATOM 1322 N N . GLN A 1 168 ? -22.029 6.744 17.072 1.00 82.25 168 GLN A N 1
ATOM 1323 C CA . GLN A 1 168 ? -23.117 5.811 17.402 1.00 82.25 168 GLN A CA 1
ATOM 1324 C C . GLN A 1 168 ? -23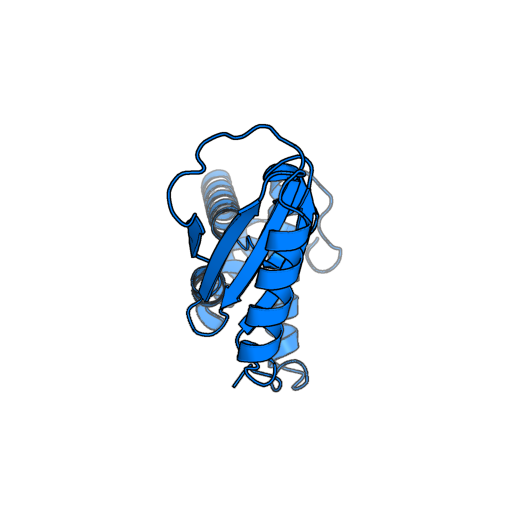.303 5.574 18.906 1.00 82.25 168 GLN A C 1
ATOM 1326 O O . GLN A 1 168 ? -24.362 5.101 19.309 1.00 82.25 168 GLN A O 1
ATOM 1331 N N . TYR A 1 169 ? -22.280 5.862 19.710 1.00 67.44 169 TYR A N 1
ATOM 1332 C CA . TYR A 1 169 ? -22.249 5.573 21.146 1.00 67.44 169 TYR A CA 1
ATOM 1333 C C . TYR A 1 169 ? -22.038 6.836 22.009 1.00 67.44 169 TYR A C 1
ATOM 1335 O O . TYR A 1 169 ? -21.669 6.720 23.179 1.00 67.44 169 TYR A O 1
ATOM 1343 N N . ASN A 1 170 ? -22.257 8.020 21.423 1.00 56.41 170 ASN A N 1
ATOM 1344 C CA . ASN A 1 170 ? -22.453 9.301 22.114 1.00 56.41 170 ASN A CA 1
ATOM 1345 C C . ASN A 1 170 ? -23.949 9.616 22.172 1.00 56.41 170 ASN A C 1
ATOM 1347 O O . ASN A 1 170 ? -24.381 10.185 23.195 1.00 56.41 170 ASN A O 1
#

Solvent-accessible surface area (backbone atoms only — not comparable to full-atom values): 9793 Å² total; per-residue (Å²): 135,78,86,86,78,50,94,81,47,81,64,64,44,50,55,54,51,47,48,52,52,42,49,52,34,52,52,18,62,76,69,74,44,85,51,55,79,94,54,55,90,52,53,73,65,56,49,44,52,52,43,52,52,47,40,71,74,65,42,52,64,61,55,42,55,65,55,34,34,50,72,42,72,61,85,87,75,80,84,71,92,52,56,20,36,34,42,38,37,36,31,66,82,77,30,30,17,39,46,46,80,36,53,59,91,36,48,70,58,50,51,52,52,44,54,52,50,44,64,72,40,68,86,39,93,47,52,49,72,47,78,43,77,34,57,42,74,65,55,41,44,70,77,42,43,87,60,57,34,64,42,61,64,59,55,52,49,54,55,50,48,47,52,53,54,56,62,75,77,107

Nearest PDB structures (foldseek):
  8j4z-assembly1_E  TM=2.239E-01  e=5.532E+00  Homo sapiens

Radius of gyration: 20.6 Å; Cα contacts (8 Å, |Δi|>4): 192; chains: 1; bounding box: 47×27×56 Å

pLDDT: mean 81.19, std 17.19, range [27.92, 96.81]

Secondary structure (DSSP, 8-state):
----SSTTSTTHHHHHHHHHHHHHHHHHHHTTPPPPGGGTTS-HHHHHHHHHHHHHHH-HHHHHHHT--EEEE-SS-S-----EEEEEEEETTTTEEEEEEEEGGGHHHHHHHHHHHHHHHTT-TTEEEEEEEESSHHHHHHH-GGGS---HHHHHHHHHHHHHHHHHT-

Mean predicted aligned error: 10.61 Å